Protein AF-A0A5N7ZDK6-F1 (afdb_monomer_lite)

Foldseek 3Di:
DQPDPVSVVLVVLVVLLVVLLVVLVVQQVDWDDDPPDIHGPSVVSVVVSCVRRVVD

Secondary structure (DSSP, 8-state):
---SHHHHHHHHHHHHHHHHHHHHHHHHT-EEEETTEEEEGGGSHHHHHHHHHS--

pLDDT: mean 84.54, std 8.15, range [55.09, 92.0]

Radius of gyration: 14.85 Å; chains: 1; bounding box: 27×17×49 Å

Sequence (56 aa):
MFKTKRDLVYIILAGIFIANAVVAELTGGKLIQIGPFIMSIGIIPWPVVFITTDLI

Structure (mmCIF, N/CA/C/O backbone):
data_AF-A0A5N7ZDK6-F1
#
_entry.id   AF-A0A5N7ZDK6-F1
#
loop_
_atom_site.group_PDB
_atom_site.id
_atom_site.type_symbol
_atom_site.label_atom_id
_atom_site.label_alt_id
_atom_site.label_comp_id
_atom_site.label_asym_id
_atom_site.label_entity_id
_atom_site.label_seq_id
_atom_site.pdbx_PDB_ins_code
_atom_site.Cartn_x
_atom_site.Cartn_y
_atom_site.Cartn_z
_atom_site.occupancy
_atom_site.B_iso_or_equiv
_atom_site.auth_seq_id
_atom_site.auth_comp_id
_atom_site.auth_asym_id
_atom_site.auth_atom_id
_atom_site.pdbx_PDB_model_num
ATOM 1 N N . MET A 1 1 ? -7.847 5.826 27.370 1.00 55.09 1 MET A N 1
ATOM 2 C CA . MET A 1 1 ? -7.515 6.531 26.111 1.00 55.09 1 MET A CA 1
ATOM 3 C C . MET A 1 1 ? -7.728 5.668 24.856 1.00 55.09 1 MET A C 1
ATOM 5 O O . MET A 1 1 ? -7.395 6.117 23.777 1.00 55.09 1 MET A O 1
ATOM 9 N N . PHE A 1 2 ? -8.387 4.506 24.959 1.00 56.59 2 PHE A N 1
ATOM 10 C CA . PHE A 1 2 ? -9.006 3.785 23.837 1.00 56.59 2 PHE A CA 1
ATOM 11 C C . PHE A 1 2 ? -10.429 3.482 24.298 1.00 56.59 2 PHE A C 1
ATOM 13 O O . PHE A 1 2 ? -10.606 2.678 25.212 1.00 56.59 2 PHE A O 1
ATOM 20 N N . LYS A 1 3 ? -11.420 4.259 23.843 1.00 62.81 3 LYS A N 1
ATOM 21 C CA . LYS A 1 3 ? -12.768 4.207 24.436 1.00 62.81 3 LYS A CA 1
ATOM 22 C C . LYS A 1 3 ? -13.625 3.116 23.801 1.00 62.81 3 LYS A C 1
ATOM 24 O O . LYS A 1 3 ? -14.554 2.646 24.451 1.00 62.81 3 LYS A O 1
ATOM 29 N N . THR A 1 4 ? -13.311 2.676 22.579 1.00 78.00 4 THR A N 1
ATOM 30 C CA . THR A 1 4 ? -14.069 1.624 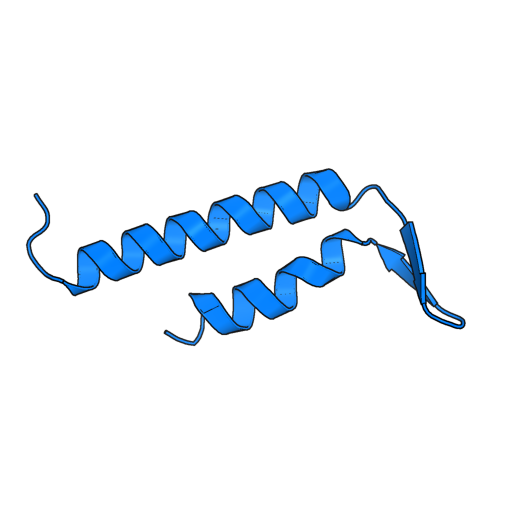21.893 1.00 78.00 4 THR A CA 1
ATOM 31 C C . THR A 1 4 ? -13.187 0.694 21.054 1.00 78.00 4 THR A C 1
ATOM 33 O O . THR A 1 4 ? -12.118 1.079 20.592 1.00 78.00 4 THR A O 1
ATOM 36 N N . LYS A 1 5 ? -13.652 -0.544 20.819 1.00 81.12 5 LYS A N 1
ATOM 37 C CA . LYS A 1 5 ? -12.960 -1.542 19.973 1.00 81.12 5 LYS A CA 1
ATOM 38 C C . LYS A 1 5 ? -12.690 -1.037 18.545 1.00 81.12 5 LYS A C 1
ATOM 40 O O . LYS A 1 5 ? -11.729 -1.474 17.927 1.00 81.12 5 LYS A O 1
ATOM 45 N N . ARG A 1 6 ? -13.509 -0.100 18.052 1.00 82.81 6 ARG A N 1
ATOM 46 C CA . ARG A 1 6 ? -13.352 0.533 16.734 1.00 82.81 6 ARG A CA 1
ATOM 47 C C . ARG A 1 6 ? -12.093 1.391 16.646 1.00 82.81 6 ARG A C 1
ATOM 49 O O . ARG A 1 6 ? -11.376 1.288 15.662 1.00 82.81 6 ARG A O 1
ATOM 56 N N . ASP A 1 7 ? -11.775 2.147 17.697 1.00 85.69 7 ASP A N 1
ATOM 57 C CA . ASP A 1 7 ? -10.572 2.992 17.725 1.00 85.69 7 ASP A CA 1
ATOM 58 C C . ASP A 1 7 ? -9.298 2.147 17.563 1.00 85.69 7 ASP A C 1
ATOM 60 O O . ASP A 1 7 ? -8.367 2.533 16.863 1.00 85.69 7 ASP A O 1
ATOM 64 N N . LEU A 1 8 ? -9.276 0.958 18.174 1.00 87.31 8 LEU A N 1
ATOM 65 C CA . LEU A 1 8 ? -8.153 0.028 18.069 1.00 87.31 8 LEU A CA 1
ATOM 66 C C . LEU A 1 8 ? -8.030 -0.571 16.661 1.00 87.31 8 LEU A C 1
ATOM 68 O O . LEU A 1 8 ? -6.921 -0.683 16.146 1.00 87.31 8 LEU A O 1
ATOM 72 N N . VAL A 1 9 ? -9.157 -0.903 16.023 1.00 86.94 9 VAL A N 1
ATOM 73 C CA . VAL A 1 9 ? -9.176 -1.369 14.627 1.00 86.94 9 VAL A CA 1
ATOM 74 C C . VAL A 1 9 ? -8.637 -0.285 13.697 1.00 86.94 9 VAL A C 1
ATOM 76 O O . VAL A 1 9 ? -7.738 -0.571 12.914 1.00 86.94 9 VAL A O 1
ATOM 79 N N . TYR A 1 10 ? -9.082 0.967 13.835 1.00 87.12 10 TYR A N 1
ATOM 80 C CA . TYR A 1 10 ? -8.591 2.058 12.990 1.00 87.12 10 TYR A CA 1
ATOM 81 C C . TYR A 1 10 ? -7.098 2.338 13.170 1.00 87.12 10 TYR A C 1
ATOM 83 O O . TYR A 1 10 ? -6.411 2.615 12.192 1.00 87.12 10 TYR A O 1
ATOM 91 N N . ILE A 1 11 ? -6.564 2.211 14.386 1.00 89.44 11 ILE A N 1
ATOM 92 C CA . ILE A 1 11 ? -5.122 2.362 14.624 1.00 89.44 11 ILE A CA 1
ATOM 93 C C . ILE A 1 11 ? -4.326 1.233 13.961 1.00 89.44 11 ILE A C 1
ATOM 95 O O . ILE A 1 11 ? -3.279 1.491 13.368 1.00 89.44 11 ILE A O 1
ATOM 99 N N . ILE A 1 12 ? -4.818 -0.007 14.025 1.00 89.12 12 ILE A N 1
ATOM 100 C CA . ILE A 1 12 ? -4.175 -1.146 13.357 1.00 89.12 12 ILE A CA 1
ATOM 101 C C . ILE A 1 12 ? -4.211 -0.963 11.835 1.00 89.12 12 ILE A C 1
ATOM 103 O O . ILE A 1 12 ? -3.179 -1.118 11.184 1.00 89.12 12 ILE A O 1
ATOM 107 N N . LEU A 1 13 ? -5.362 -0.580 11.274 1.00 88.50 13 LEU A N 1
ATOM 108 C CA . LEU A 1 13 ? -5.512 -0.316 9.840 1.00 88.50 13 LEU A CA 1
ATOM 109 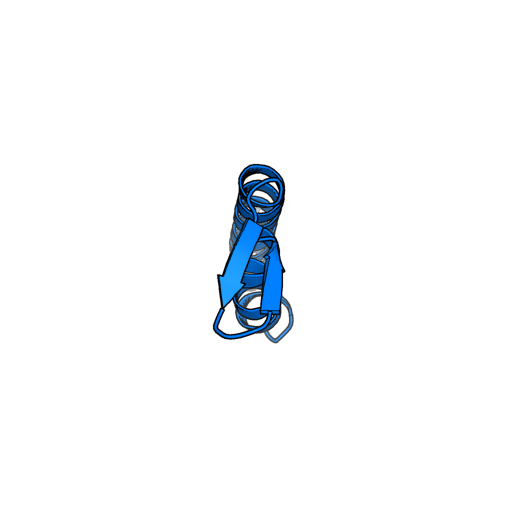C C . LEU A 1 13 ? -4.603 0.829 9.375 1.00 88.50 13 LEU A C 1
ATOM 111 O O . LEU A 1 13 ? -3.926 0.693 8.360 1.00 88.50 13 LEU A O 1
ATOM 115 N N . ALA A 1 14 ? -4.500 1.911 10.151 1.00 88.50 14 ALA A N 1
ATOM 116 C CA . ALA A 1 14 ? -3.576 3.006 9.864 1.00 88.50 14 ALA A CA 1
ATOM 117 C C . ALA A 1 14 ? -2.108 2.543 9.876 1.00 88.50 14 ALA A C 1
ATOM 119 O O . ALA A 1 14 ? -1.326 2.934 9.010 1.00 88.50 14 ALA A O 1
ATOM 120 N N . GLY A 1 15 ? -1.730 1.668 10.814 1.00 90.19 15 GLY A N 1
ATOM 121 C CA . GLY A 1 15 ? -0.400 1.056 10.842 1.00 90.19 15 GLY A CA 1
ATOM 122 C C . GLY A 1 15 ? -0.106 0.213 9.595 1.00 90.19 15 GLY A C 1
ATOM 123 O O . GLY A 1 15 ? 0.967 0.342 9.006 1.00 90.19 15 GLY A O 1
ATOM 124 N N . ILE A 1 16 ? -1.071 -0.603 9.155 1.00 89.56 16 ILE A N 1
ATOM 125 C CA . ILE A 1 16 ? -0.972 -1.414 7.929 1.00 89.56 16 ILE A CA 1
ATOM 126 C C . ILE A 1 16 ? -0.841 -0.5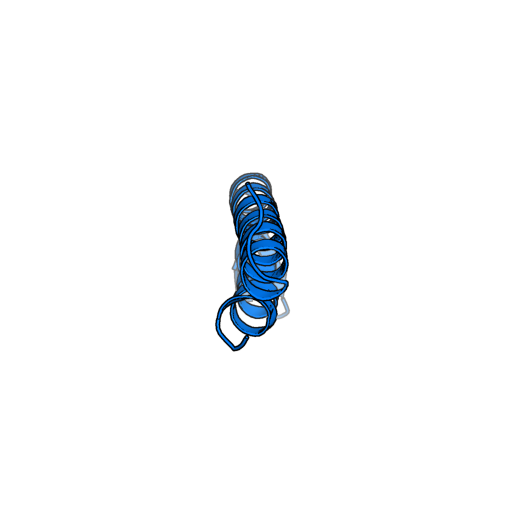18 6.690 1.00 89.56 16 ILE A C 1
ATOM 128 O O . ILE A 1 16 ? -0.008 -0.794 5.824 1.00 89.56 16 ILE A O 1
ATOM 132 N N . PHE A 1 17 ? -1.619 0.564 6.618 1.00 89.50 17 PHE A N 1
ATOM 133 C CA . PHE A 1 17 ? -1.563 1.530 5.522 1.00 89.50 17 PHE A CA 1
ATOM 134 C C . PHE A 1 17 ? -0.172 2.164 5.402 1.00 89.50 17 PHE A C 1
ATOM 136 O O . PHE A 1 17 ? 0.455 2.108 4.344 1.00 89.50 17 PHE A O 1
ATOM 143 N N . ILE A 1 18 ? 0.352 2.705 6.508 1.00 90.69 18 ILE A N 1
ATOM 144 C CA . ILE A 1 18 ? 1.661 3.371 6.533 1.00 90.69 18 ILE A CA 1
ATOM 145 C C . ILE A 1 18 ? 2.781 2.386 6.182 1.00 90.69 18 ILE A C 1
ATOM 147 O O . ILE A 1 18 ? 3.646 2.711 5.370 1.00 90.69 18 ILE A O 1
ATOM 151 N N . ALA A 1 19 ? 2.765 1.177 6.752 1.00 91.06 19 ALA A N 1
ATOM 152 C CA . ALA A 1 19 ? 3.784 0.168 6.473 1.00 91.06 19 ALA A CA 1
ATOM 153 C C . ALA A 1 19 ? 3.840 -0.184 4.980 1.00 91.06 19 ALA A C 1
ATOM 155 O O . ALA A 1 19 ? 4.920 -0.219 4.392 1.00 91.06 19 ALA A O 1
ATOM 156 N N . ASN A 1 20 ? 2.685 -0.387 4.345 1.00 90.00 20 ASN A N 1
ATOM 157 C CA . ASN A 1 20 ? 2.648 -0.677 2.919 1.00 90.00 20 ASN A CA 1
ATOM 158 C C . ASN A 1 20 ? 3.031 0.525 2.047 1.00 90.00 20 ASN A C 1
ATOM 160 O O . ASN A 1 20 ? 3.707 0.322 1.044 1.00 90.00 20 ASN A O 1
ATOM 164 N N . ALA A 1 21 ? 2.658 1.755 2.418 1.00 89.25 21 ALA A N 1
ATOM 165 C CA . ALA A 1 21 ? 3.078 2.956 1.693 1.00 89.25 21 ALA A CA 1
ATOM 166 C C . ALA A 1 21 ? 4.611 3.098 1.689 1.00 89.25 21 ALA A C 1
ATOM 168 O O . ALA A 1 21 ? 5.214 3.349 0.648 1.00 89.25 21 ALA A O 1
ATOM 169 N N . VAL A 1 22 ? 5.257 2.845 2.833 1.00 92.00 22 VAL A N 1
ATOM 170 C CA . VAL A 1 22 ? 6.724 2.841 2.939 1.00 92.00 22 VAL A CA 1
ATOM 171 C C . VAL A 1 22 ? 7.336 1.717 2.101 1.00 92.00 22 VAL A C 1
ATOM 173 O O . VAL A 1 22 ? 8.292 1.951 1.368 1.00 92.00 22 VAL A O 1
ATOM 176 N N . VAL A 1 23 ? 6.787 0.499 2.159 1.00 90.06 23 VAL A N 1
ATOM 177 C CA . VAL A 1 23 ? 7.268 -0.622 1.332 1.00 90.06 23 VAL A CA 1
ATOM 178 C C . VAL A 1 23 ? 7.123 -0.310 -0.160 1.00 90.06 23 VAL A C 1
ATOM 180 O O . VAL A 1 23 ? 8.048 -0.580 -0.927 1.00 90.06 23 VAL A O 1
ATOM 183 N N . ALA A 1 24 ? 6.006 0.283 -0.580 1.00 88.94 24 ALA A N 1
ATOM 184 C CA . ALA A 1 24 ? 5.771 0.678 -1.964 1.00 88.94 24 ALA A CA 1
ATOM 185 C C . ALA A 1 24 ? 6.789 1.723 -2.438 1.00 88.94 24 ALA A C 1
ATOM 187 O O . ALA A 1 24 ? 7.343 1.561 -3.520 1.00 88.94 24 ALA A O 1
ATOM 188 N N . GLU A 1 25 ? 7.103 2.728 -1.620 1.00 89.44 25 GLU A N 1
ATOM 189 C CA . GLU A 1 25 ? 8.095 3.758 -1.955 1.00 89.44 25 GLU A CA 1
ATOM 190 C C . GLU A 1 25 ? 9.516 3.177 -2.037 1.00 89.44 25 GLU A C 1
ATOM 192 O O . GLU A 1 25 ? 10.234 3.384 -3.015 1.00 89.44 25 GLU A O 1
ATOM 197 N N . LEU A 1 26 ? 9.911 2.365 -1.048 1.00 91.19 26 LEU A N 1
ATOM 198 C CA . LEU A 1 26 ? 11.239 1.742 -1.004 1.00 91.19 26 LEU A CA 1
ATOM 199 C C . LEU A 1 26 ? 11.467 0.755 -2.150 1.00 91.19 26 LEU A C 1
ATOM 201 O O . LEU A 1 26 ? 12.590 0.586 -2.629 1.00 91.19 26 LEU A O 1
ATOM 205 N N . THR A 1 27 ? 10.410 0.068 -2.573 1.00 88.50 27 THR A N 1
ATOM 206 C CA . THR A 1 27 ? 10.489 -0.891 -3.672 1.00 88.50 27 THR A CA 1
ATOM 207 C C . THR A 1 27 ? 10.211 -0.233 -5.026 1.00 88.50 27 THR A C 1
ATOM 209 O O . THR A 1 27 ? 10.720 -0.716 -6.033 1.00 88.50 27 THR A O 1
ATOM 212 N N . GLY A 1 28 ? 9.534 0.918 -5.067 1.00 84.00 28 GLY A N 1
ATOM 213 C CA . GLY A 1 28 ? 9.052 1.601 -6.271 1.00 84.00 28 GLY A CA 1
ATOM 214 C C . GLY A 1 28 ? 10.120 1.967 -7.303 1.00 84.00 28 GLY A C 1
ATOM 215 O O . GLY A 1 28 ? 9.834 1.998 -8.502 1.00 84.00 28 GLY A O 1
ATOM 216 N N . GLY A 1 29 ? 11.371 2.148 -6.876 1.00 85.94 29 GLY A N 1
ATOM 217 C CA . GLY A 1 29 ? 12.508 2.358 -7.778 1.00 85.94 29 GLY A CA 1
ATOM 218 C C . GLY A 1 29 ? 12.926 1.119 -8.582 1.00 85.94 29 GLY A C 1
ATOM 219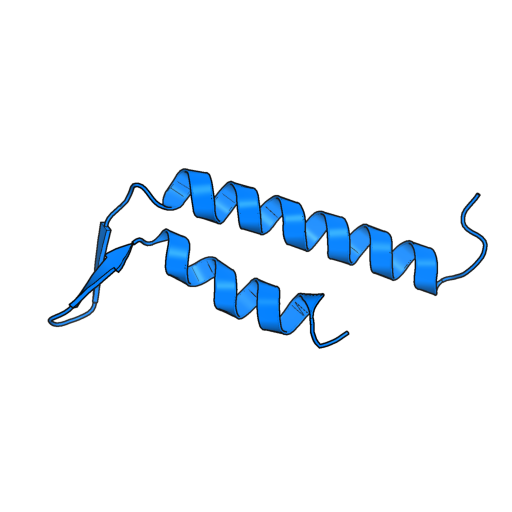 O O . GLY A 1 29 ? 13.735 1.230 -9.502 1.00 85.94 29 GLY A O 1
ATOM 220 N N . LYS A 1 30 ? 12.403 -0.071 -8.258 1.00 86.38 30 LYS A N 1
ATOM 221 C CA . LYS A 1 30 ? 12.689 -1.310 -8.988 1.00 86.38 30 LYS A CA 1
ATOM 222 C C . LYS A 1 30 ? 11.626 -1.569 -10.044 1.00 86.38 30 LYS A C 1
ATOM 224 O O . LYS A 1 30 ? 10.433 -1.616 -9.752 1.00 86.38 30 LYS A O 1
ATOM 229 N N . LEU A 1 31 ? 12.085 -1.802 -11.268 1.00 89.69 31 LEU A N 1
ATOM 230 C CA . LEU A 1 31 ? 11.242 -2.229 -12.375 1.00 89.69 31 LEU A CA 1
ATOM 231 C C . LEU A 1 31 ? 11.216 -3.755 -12.442 1.00 89.69 31 LEU A C 1
ATOM 233 O O . LEU A 1 31 ? 12.247 -4.412 -12.302 1.00 89.69 31 LEU A O 1
ATOM 237 N N . ILE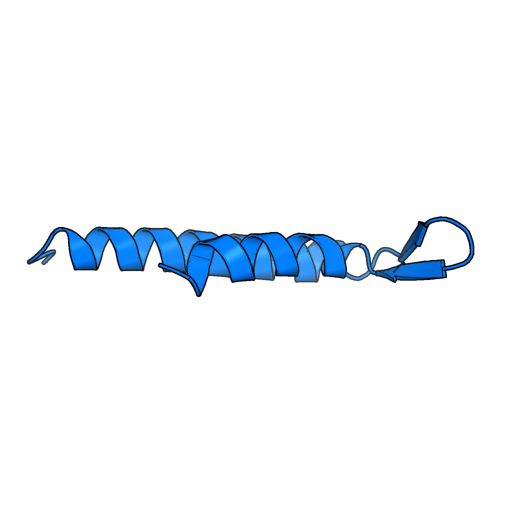 A 1 32 ? 10.031 -4.303 -12.674 1.00 89.12 32 ILE A N 1
ATOM 238 C CA . ILE A 1 32 ? 9.817 -5.708 -12.992 1.00 89.12 32 ILE A CA 1
ATOM 239 C C . ILE A 1 32 ? 9.210 -5.827 -14.379 1.00 89.12 32 ILE A C 1
ATOM 241 O O . ILE A 1 32 ? 8.451 -4.965 -14.826 1.00 89.12 32 ILE A O 1
ATOM 245 N N . GLN A 1 33 ? 9.534 -6.924 -15.048 1.00 91.06 33 GLN A N 1
ATOM 246 C CA . GLN A 1 33 ? 8.933 -7.272 -16.320 1.00 91.06 33 GLN A CA 1
ATOM 247 C C . GLN A 1 33 ? 7.896 -8.370 -16.092 1.00 91.06 33 GLN A C 1
ATOM 249 O O . GLN A 1 33 ? 8.229 -9.458 -15.624 1.00 91.06 33 GLN A O 1
ATOM 254 N N . ILE A 1 34 ? 6.642 -8.082 -16.430 1.00 89.44 34 ILE A N 1
ATOM 255 C CA . ILE A 1 34 ? 5.546 -9.050 -16.425 1.00 89.44 34 ILE A CA 1
ATOM 256 C C . ILE A 1 34 ? 5.089 -9.224 -17.872 1.00 89.44 34 ILE A C 1
ATOM 258 O O . ILE A 1 34 ? 4.397 -8.374 -18.435 1.00 89.44 34 ILE A O 1
ATOM 262 N N . GLY A 1 35 ? 5.508 -10.327 -18.496 1.00 88.38 35 GLY A N 1
ATOM 263 C CA . GLY A 1 35 ? 5.239 -10.585 -19.911 1.00 88.38 35 GLY A CA 1
ATOM 264 C C . GLY A 1 35 ? 5.813 -9.472 -20.806 1.00 88.38 35 GLY A C 1
ATOM 265 O O . GLY A 1 35 ? 7.024 -9.237 -20.749 1.00 88.38 35 GLY A O 1
ATOM 266 N N . PRO A 1 36 ? 4.986 -8.792 -21.627 1.00 91.69 36 PRO A N 1
ATOM 267 C CA . PRO A 1 36 ? 5.430 -7.693 -22.485 1.00 91.69 36 PRO A CA 1
ATOM 268 C C . PRO A 1 36 ? 5.486 -6.329 -21.773 1.00 91.69 36 PRO A C 1
ATOM 270 O O . PRO A 1 36 ? 5.870 -5.342 -22.396 1.00 91.69 36 PRO A O 1
ATOM 273 N N . PHE A 1 37 ? 5.087 -6.239 -20.499 1.00 87.88 37 PHE A N 1
ATOM 274 C CA . PHE A 1 37 ? 4.979 -4.971 -19.778 1.00 87.88 37 PHE A CA 1
ATOM 275 C C . PHE A 1 37 ? 6.114 -4.792 -18.769 1.00 87.88 37 PHE A C 1
ATOM 277 O O . PHE A 1 37 ? 6.470 -5.722 -18.044 1.00 87.88 37 PHE A O 1
ATOM 284 N N . ILE A 1 38 ? 6.641 -3.570 -18.687 1.00 89.56 38 ILE A N 1
ATOM 285 C CA . ILE A 1 38 ? 7.571 -3.138 -17.641 1.00 89.56 38 ILE A CA 1
ATOM 286 C C . ILE A 1 38 ? 6.779 -2.270 -16.670 1.00 89.56 38 ILE A C 1
ATOM 288 O O . ILE A 1 38 ? 6.156 -1.291 -17.077 1.00 89.56 38 ILE A O 1
ATOM 292 N N . MET A 1 39 ? 6.794 -2.627 -15.391 1.00 88.94 39 MET A N 1
ATOM 293 C CA . MET A 1 39 ? 6.110 -1.875 -14.343 1.00 88.94 39 MET A CA 1
ATOM 294 C C . MET A 1 39 ? 6.980 -1.730 -13.101 1.00 88.94 39 MET A C 1
ATOM 296 O O . MET A 1 39 ? 7.873 -2.536 -12.854 1.00 88.94 39 MET A O 1
ATOM 300 N N . SER A 1 40 ? 6.711 -0.697 -12.306 1.00 88.44 40 SER A N 1
ATOM 301 C CA . SER A 1 40 ? 7.322 -0.556 -10.987 1.00 88.44 40 SER A CA 1
ATOM 302 C C . SER A 1 40 ? 6.789 -1.634 -10.046 1.00 88.44 40 SER A C 1
ATOM 304 O O . SER A 1 40 ? 5.581 -1.847 -9.953 1.00 88.44 40 SER A O 1
ATOM 306 N N . ILE A 1 41 ? 7.679 -2.287 -9.302 1.00 87.19 41 ILE A N 1
ATOM 307 C CA . ILE A 1 41 ? 7.299 -3.287 -8.297 1.00 87.19 41 ILE A CA 1
ATOM 308 C C . ILE A 1 41 ? 6.458 -2.659 -7.170 1.00 87.19 41 ILE A C 1
ATOM 310 O O . ILE A 1 41 ? 5.647 -3.342 -6.547 1.00 87.19 41 ILE A O 1
ATOM 314 N N . GLY A 1 42 ? 6.610 -1.346 -6.950 1.00 81.56 42 GLY A N 1
ATOM 315 C CA . GLY A 1 42 ? 5.859 -0.577 -5.964 1.00 81.56 42 GLY A CA 1
ATOM 316 C C . GLY A 1 42 ? 4.373 -0.466 -6.295 1.00 81.56 42 GLY A C 1
ATOM 317 O O . GLY A 1 42 ? 3.616 0.013 -5.464 1.00 81.56 42 GLY A O 1
ATOM 318 N N . ILE A 1 43 ? 3.931 -0.933 -7.471 1.00 84.94 43 ILE A N 1
ATOM 319 C CA . ILE A 1 43 ? 2.515 -0.974 -7.848 1.00 84.94 43 ILE A CA 1
ATOM 320 C C . ILE A 1 43 ? 1.764 -2.175 -7.242 1.00 84.94 43 ILE A C 1
ATOM 322 O O . ILE A 1 43 ? 0.543 -2.143 -7.136 1.00 84.94 43 ILE A O 1
ATOM 326 N N . ILE A 1 44 ? 2.483 -3.221 -6.812 1.00 83.44 44 ILE A N 1
ATOM 327 C CA . ILE A 1 44 ? 1.911 -4.468 -6.270 1.00 83.44 44 ILE A CA 1
ATOM 328 C C . ILE A 1 44 ? 1.306 -4.304 -4.862 1.00 83.44 44 ILE A C 1
ATOM 330 O O . ILE A 1 44 ? 0.249 -4.884 -4.610 1.00 83.44 44 ILE A O 1
ATOM 334 N N . PRO A 1 45 ? 1.917 -3.550 -3.926 1.00 84.88 45 PRO A N 1
ATOM 335 C CA . PRO A 1 45 ? 1.359 -3.384 -2.584 1.00 84.88 45 PRO A CA 1
ATOM 336 C C . PRO A 1 45 ? 0.021 -2.632 -2.569 1.00 84.88 45 PRO A C 1
ATOM 338 O O . PRO A 1 45 ? -0.824 -2.914 -1.724 1.00 84.88 45 PRO A O 1
ATOM 341 N N . TRP A 1 46 ? -0.209 -1.710 -3.512 1.00 84.38 46 TRP A N 1
ATOM 342 C CA . TRP A 1 46 ? -1.386 -0.834 -3.505 1.00 84.38 46 TRP A CA 1
ATOM 343 C C . TRP A 1 46 ? -2.731 -1.578 -3.549 1.00 84.38 46 TRP A C 1
ATOM 345 O O . TRP A 1 46 ? -3.555 -1.299 -2.682 1.00 84.38 46 TRP A O 1
ATOM 355 N N . PRO A 1 47 ? -2.985 -2.545 -4.458 1.00 84.12 47 PRO A N 1
ATOM 356 C CA . PRO A 1 47 ? -4.218 -3.339 -4.437 1.00 84.12 47 PRO A CA 1
ATOM 357 C C . PRO A 1 47 ? -4.483 -4.040 -3.102 1.00 84.12 47 PRO A C 1
ATOM 359 O O . PRO A 1 47 ? -5.626 -4.106 -2.658 1.00 84.12 47 PRO A O 1
ATOM 362 N N . VAL A 1 48 ? -3.433 -4.548 -2.448 1.00 81.81 48 VAL A N 1
ATOM 363 C CA . VAL A 1 48 ? -3.555 -5.239 -1.157 1.00 81.81 48 VAL A CA 1
ATOM 364 C C . VAL A 1 48 ? -3.965 -4.254 -0.065 1.00 81.81 48 VAL A C 1
ATOM 366 O O . VAL A 1 48 ? -4.865 -4.551 0.719 1.00 81.81 48 VAL A O 1
ATOM 369 N N . VAL A 1 49 ? -3.360 -3.065 -0.037 1.00 85.31 49 VAL A N 1
ATOM 370 C CA . VAL A 1 49 ? -3.732 -1.999 0.905 1.00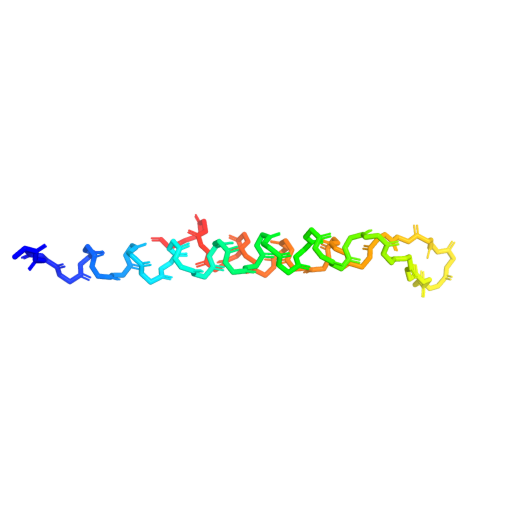 85.31 49 VAL A CA 1
ATOM 371 C C . VAL A 1 49 ? -5.154 -1.539 0.666 1.00 85.31 49 VAL A C 1
ATOM 373 O O . VAL A 1 49 ? -5.956 -1.621 1.580 1.00 85.31 49 VAL A O 1
ATOM 376 N N . PHE A 1 50 ? -5.494 -1.151 -0.563 1.00 84.31 50 PHE A N 1
ATOM 377 C CA . PHE A 1 50 ? -6.830 -0.658 -0.895 1.00 84.31 50 PHE A CA 1
ATOM 378 C C . PHE A 1 50 ? -7.929 -1.639 -0.484 1.00 84.31 50 PHE A C 1
ATOM 380 O O . PHE A 1 50 ? -8.932 -1.240 0.099 1.00 84.31 50 PHE A O 1
ATOM 387 N N . ILE A 1 51 ? -7.733 -2.938 -0.719 1.00 82.31 51 ILE A N 1
ATOM 388 C CA . ILE A 1 51 ? -8.727 -3.939 -0.322 1.00 82.31 51 ILE A CA 1
ATOM 389 C C . ILE A 1 51 ? -8.816 -4.081 1.205 1.00 82.31 51 ILE A C 1
ATOM 391 O O . ILE A 1 51 ? -9.885 -4.362 1.738 1.00 82.31 51 ILE A O 1
ATOM 395 N N . THR A 1 52 ? -7.705 -3.927 1.921 1.00 78.94 52 THR A N 1
ATOM 396 C CA . THR A 1 52 ? -7.654 -4.192 3.366 1.00 78.94 52 THR A CA 1
ATOM 397 C C . THR A 1 52 ? -7.979 -2.978 4.226 1.00 78.94 52 THR A C 1
ATOM 399 O O . THR A 1 52 ? -8.507 -3.160 5.318 1.00 78.94 52 THR A O 1
ATOM 402 N N . THR A 1 53 ? -7.689 -1.761 3.770 1.00 82.38 53 THR A N 1
ATOM 403 C CA . THR A 1 53 ? -7.865 -0.537 4.562 1.00 82.38 53 THR A CA 1
ATOM 404 C C . THR A 1 53 ? -9.089 0.270 4.168 1.00 82.38 53 THR A C 1
ATOM 406 O O . THR A 1 53 ? -9.658 0.914 5.041 1.00 82.38 53 THR A O 1
ATOM 409 N N . ASP A 1 54 ? -9.515 0.227 2.901 1.00 74.06 54 ASP A N 1
ATOM 410 C CA . ASP A 1 54 ? -10.564 1.131 2.402 1.00 74.06 54 ASP A CA 1
ATOM 411 C C . ASP A 1 54 ? -11.954 0.468 2.366 1.00 74.06 54 ASP A C 1
ATOM 413 O O . ASP A 1 54 ? -12.968 1.160 2.292 1.00 74.06 54 ASP A O 1
ATOM 417 N N . LEU A 1 55 ? -12.023 -0.869 2.433 1.00 70.00 55 LEU A N 1
ATOM 418 C CA . LEU A 1 55 ? -13.279 -1.638 2.498 1.00 70.00 55 LEU A CA 1
ATOM 419 C C . LEU A 1 55 ? -13.811 -1.857 3.929 1.00 70.00 55 LEU A C 1
ATOM 421 O O . LEU A 1 55 ? -14.951 -2.305 4.070 1.00 70.00 55 LEU A O 1
ATOM 425 N N . ILE A 1 56 ? -13.002 -1.602 4.967 1.00 64.62 56 ILE A N 1
ATOM 426 C CA . ILE A 1 56 ? -13.304 -1.877 6.390 1.00 64.62 56 ILE A CA 1
ATOM 427 C C . ILE A 1 56 ? -13.679 -0.587 7.122 1.00 64.62 56 ILE A C 1
ATOM 429 O O . ILE A 1 56 ? -14.678 -0.613 7.880 1.00 64.62 56 ILE A O 1
#